Protein AF-A0A7X8AH34-F1 (afdb_monomer)

Radius of gyration: 12.03 Å; Cα contacts (8 Å, |Δi|>4): 51; chains: 1; bounding box: 31×24×31 Å

Structure (mmCIF, N/CA/C/O backbone):
data_AF-A0A7X8AH34-F1
#
_entry.id   AF-A0A7X8AH34-F1
#
loop_
_atom_site.group_PDB
_atom_site.id
_atom_site.type_symbol
_atom_site.label_atom_id
_atom_site.label_alt_id
_atom_site.label_comp_id
_atom_site.label_asym_id
_atom_site.label_entity_id
_atom_site.label_seq_id
_atom_site.pdbx_PDB_ins_code
_atom_site.Cartn_x
_atom_site.Cartn_y
_atom_site.Cartn_z
_atom_site.occupancy
_atom_site.B_iso_or_equiv
_atom_site.auth_seq_id
_atom_site.auth_comp_id
_atom_site.auth_asym_id
_atom_site.auth_atom_id
_atom_site.pdbx_PDB_model_num
ATOM 1 N N . MET A 1 1 ? 0.674 -15.662 4.001 1.00 73.88 1 MET A N 1
ATOM 2 C CA . MET A 1 1 ? 0.004 -14.363 3.856 1.00 73.88 1 MET A CA 1
ATOM 3 C C . MET A 1 1 ? 0.757 -13.608 2.782 1.00 73.88 1 MET A C 1
ATOM 5 O O . MET A 1 1 ? 1.984 -13.582 2.854 1.00 73.88 1 MET A O 1
ATOM 9 N N . SER A 1 2 ? 0.061 -13.140 1.751 1.00 92.19 2 SER A N 1
ATOM 10 C CA . SER A 1 2 ? 0.651 -12.306 0.694 1.00 92.19 2 SER A CA 1
ATOM 11 C C . SER A 1 2 ? 1.007 -10.920 1.254 1.00 92.19 2 SER A C 1
ATOM 13 O O . SER A 1 2 ? 0.463 -10.511 2.285 1.00 92.19 2 SER A O 1
ATOM 15 N N . ILE A 1 3 ? 1.920 -10.194 0.598 1.00 92.19 3 ILE A N 1
ATOM 16 C CA . ILE A 1 3 ? 2.247 -8.817 1.000 1.00 92.19 3 ILE A CA 1
ATOM 17 C C . ILE A 1 3 ? 1.008 -7.930 0.862 1.00 92.19 3 ILE A C 1
ATOM 19 O O . ILE A 1 3 ? 0.756 -7.104 1.733 1.00 92.19 3 ILE A O 1
ATOM 23 N N . LYS A 1 4 ? 0.181 -8.165 -0.160 1.00 95.31 4 LYS A N 1
ATOM 24 C CA . LYS A 1 4 ? -1.092 -7.458 -0.349 1.00 95.31 4 LYS A CA 1
ATOM 25 C C . LYS A 1 4 ? -2.024 -7.650 0.835 1.00 95.31 4 LYS A C 1
ATOM 27 O O . LYS A 1 4 ? -2.547 -6.679 1.369 1.00 95.31 4 LYS A O 1
ATOM 32 N N . GLU A 1 5 ? -2.193 -8.898 1.268 1.00 96.00 5 GLU A N 1
ATOM 33 C CA . GLU A 1 5 ? -3.040 -9.222 2.419 1.00 96.00 5 GLU A CA 1
ATOM 34 C C . GLU A 1 5 ? -2.522 -8.541 3.689 1.00 96.00 5 GLU A C 1
ATOM 36 O O . GLU A 1 5 ? -3.317 -8.056 4.495 1.00 96.00 5 GLU A O 1
ATOM 41 N N . LEU A 1 6 ? -1.198 -8.506 3.880 1.00 94.25 6 LEU A N 1
ATOM 42 C CA . LEU A 1 6 ? -0.574 -7.875 5.041 1.00 94.25 6 LEU A CA 1
ATOM 43 C C . LEU A 1 6 ? -0.783 -6.358 5.035 1.00 94.25 6 LEU A C 1
ATOM 45 O O . LEU A 1 6 ? -1.243 -5.812 6.036 1.00 94.25 6 LEU A O 1
ATOM 49 N N . ILE A 1 7 ? -0.485 -5.697 3.915 1.00 94.81 7 ILE A N 1
ATOM 50 C CA . ILE A 1 7 ? -0.673 -4.251 3.749 1.00 94.81 7 ILE A CA 1
ATOM 51 C C . ILE A 1 7 ? -2.138 -3.887 3.985 1.00 94.81 7 ILE A C 1
ATOM 53 O O . ILE A 1 7 ? -2.419 -3.017 4.811 1.00 94.81 7 ILE A O 1
ATOM 57 N N . PHE A 1 8 ? -3.068 -4.615 3.364 1.00 96.38 8 PHE A N 1
ATOM 58 C CA . PHE A 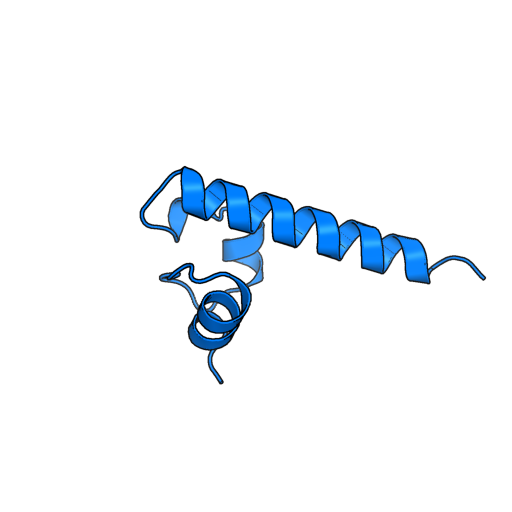1 8 ? -4.498 -4.404 3.567 1.00 96.38 8 PHE A CA 1
ATOM 59 C C . PHE A 1 8 ? -4.903 -4.591 5.033 1.00 96.38 8 PHE A C 1
ATOM 61 O O . PHE A 1 8 ? -5.630 -3.775 5.588 1.00 96.38 8 PHE A O 1
ATOM 68 N N . SER A 1 9 ? -4.389 -5.623 5.705 1.00 95.81 9 SER A N 1
ATOM 69 C CA . SER A 1 9 ? -4.719 -5.876 7.114 1.00 95.81 9 SER A CA 1
ATOM 70 C C . SER A 1 9 ? -4.201 -4.790 8.063 1.00 95.81 9 SER A C 1
ATOM 72 O O . SER A 1 9 ? -4.818 -4.551 9.099 1.00 95.81 9 SER A O 1
ATOM 74 N N . LEU A 1 10 ? -3.075 -4.148 7.738 1.00 92.56 10 LEU A N 1
ATOM 75 C CA . LEU A 1 10 ? -2.466 -3.098 8.563 1.00 92.56 10 LEU A CA 1
ATOM 76 C C . LEU A 1 10 ? -3.050 -1.709 8.295 1.00 92.56 10 LEU A C 1
ATOM 78 O O . LEU A 1 10 ? -3.114 -0.889 9.207 1.00 92.56 10 LEU A O 1
ATOM 82 N N . THR A 1 11 ? -3.439 -1.439 7.051 1.00 94.00 11 THR A N 1
ATOM 83 C CA . THR A 1 11 ? -3.726 -0.074 6.582 1.00 94.00 11 THR A CA 1
ATOM 84 C C . THR A 1 11 ? -5.125 0.103 6.008 1.00 94.00 11 THR A C 1
ATOM 86 O O . THR A 1 11 ? -5.602 1.226 5.908 1.00 94.00 11 THR A O 1
ATOM 89 N N . GLY A 1 12 ? -5.790 -0.988 5.621 1.00 96.56 12 GLY A N 1
ATOM 90 C CA . GLY A 1 12 ? -7.011 -0.960 4.817 1.00 96.56 12 GLY A CA 1
ATOM 91 C C . GLY A 1 12 ? -6.779 -0.672 3.330 1.00 96.56 12 GLY A C 1
ATOM 92 O O . GLY A 1 12 ? -7.747 -0.659 2.575 1.00 96.56 12 GLY A O 1
ATOM 93 N N . VAL A 1 13 ? -5.531 -0.466 2.893 1.00 97.31 13 VAL A N 1
ATOM 94 C CA . VAL A 1 13 ? -5.198 -0.133 1.503 1.00 97.31 13 VAL A CA 1
ATOM 95 C C . VAL A 1 13 ? -5.032 -1.399 0.667 1.00 97.31 13 VAL A C 1
ATOM 97 O O . VAL A 1 13 ? -4.247 -2.289 1.005 1.00 97.31 13 VAL A O 1
ATOM 100 N N . GLU A 1 14 ? -5.742 -1.470 -0.458 1.00 97.3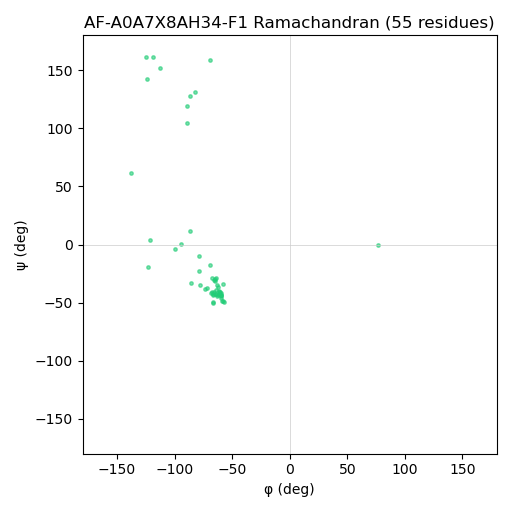8 14 GLU A N 1
ATOM 101 C CA . GLU A 1 14 ? -5.510 -2.496 -1.474 1.00 97.38 14 GLU A CA 1
ATOM 102 C C . GLU A 1 14 ? -4.348 -2.092 -2.390 1.00 97.38 14 GLU A C 1
ATOM 104 O O . GLU A 1 14 ? -4.298 -0.976 -2.908 1.00 97.38 14 GLU A O 1
ATOM 109 N N . VAL A 1 15 ? -3.409 -3.019 -2.609 1.00 97.25 15 VAL A N 1
ATOM 110 C CA . VAL A 1 15 ? -2.253 -2.807 -3.491 1.00 97.25 15 VAL A CA 1
ATOM 111 C C . VAL A 1 15 ? -2.187 -3.874 -4.574 1.00 97.25 15 VAL A C 1
ATOM 113 O O . VAL A 1 15 ? -2.468 -5.055 -4.351 1.00 97.25 15 VAL A O 1
ATOM 116 N N . ASN A 1 16 ? -1.789 -3.480 -5.780 1.00 96.62 16 ASN A N 1
ATOM 117 C CA . ASN A 1 16 ? -1.807 -4.370 -6.944 1.00 96.62 16 ASN A CA 1
ATOM 118 C C . ASN A 1 16 ? -0.453 -5.082 -7.212 1.00 96.62 16 ASN A C 1
ATOM 120 O O . ASN A 1 16 ? -0.392 -5.944 -8.092 1.00 96.62 16 ASN A O 1
ATOM 124 N N . THR A 1 17 ? 0.585 -4.855 -6.397 1.00 96.50 17 THR A N 1
ATOM 125 C CA . THR A 1 17 ? 1.905 -5.517 -6.487 1.00 96.50 17 THR A CA 1
ATOM 126 C C . THR A 1 17 ? 2.198 -6.443 -5.300 1.00 96.50 17 THR A C 1
ATOM 128 O O . THR A 1 17 ? 1.682 -6.247 -4.207 1.00 96.50 17 THR A O 1
ATOM 131 N N . GLU A 1 18 ? 3.015 -7.476 -5.518 1.00 96.12 18 GLU A N 1
ATOM 132 C CA . GLU A 1 18 ? 3.624 -8.290 -4.446 1.00 96.12 18 GLU A CA 1
ATOM 133 C C . GLU A 1 18 ? 5.080 -7.870 -4.170 1.00 96.12 18 GLU A C 1
ATOM 135 O O . GLU A 1 18 ? 5.727 -8.417 -3.281 1.00 96.12 18 GLU A O 1
ATOM 140 N N . ASN A 1 19 ? 5.632 -6.926 -4.940 1.00 96.12 19 ASN A N 1
ATOM 141 C CA . ASN A 1 19 ? 6.992 -6.443 -4.734 1.00 96.12 19 ASN A CA 1
ATOM 142 C C . ASN A 1 19 ? 6.986 -5.272 -3.747 1.00 96.12 19 ASN A C 1
ATOM 144 O O . ASN A 1 19 ? 6.636 -4.147 -4.102 1.00 96.12 19 ASN A O 1
ATOM 148 N N . LEU A 1 20 ? 7.406 -5.540 -2.509 1.00 94.25 20 LEU A N 1
ATOM 149 C CA . LEU A 1 20 ? 7.468 -4.529 -1.454 1.00 94.25 20 LEU A CA 1
ATOM 150 C C . LEU A 1 20 ? 8.448 -3.391 -1.776 1.00 94.25 20 LEU A C 1
ATOM 152 O O . LEU A 1 20 ? 8.174 -2.250 -1.422 1.00 94.25 20 LEU A O 1
ATOM 156 N N . ALA A 1 21 ? 9.568 -3.678 -2.449 1.00 94.69 21 ALA A N 1
ATOM 157 C CA . ALA A 1 21 ? 10.555 -2.653 -2.789 1.00 94.69 21 ALA A CA 1
ATOM 158 C C . ALA A 1 21 ? 9.984 -1.648 -3.800 1.00 94.69 21 ALA A C 1
ATOM 160 O O . ALA A 1 21 ? 10.124 -0.440 -3.612 1.00 94.69 21 ALA A O 1
ATOM 161 N N . ASP A 1 22 ? 9.277 -2.146 -4.818 1.00 96.44 22 ASP A N 1
ATOM 162 C CA . ASP A 1 22 ? 8.614 -1.289 -5.803 1.00 96.44 22 ASP A CA 1
ATOM 163 C C . ASP A 1 22 ? 7.470 -0.499 -5.158 1.00 96.44 22 ASP A C 1
ATOM 165 O O . ASP A 1 22 ? 7.343 0.700 -5.398 1.00 96.44 22 ASP A O 1
ATOM 169 N N . LEU A 1 23 ? 6.672 -1.147 -4.298 1.00 96.50 23 LEU A N 1
ATOM 170 C CA . LEU A 1 23 ? 5.593 -0.492 -3.557 1.00 96.50 23 LEU A CA 1
ATOM 171 C C . LEU A 1 23 ? 6.116 0.645 -2.674 1.00 96.50 23 LEU A C 1
ATOM 173 O O . LEU A 1 23 ? 5.505 1.706 -2.612 1.00 96.50 23 LEU A O 1
ATOM 177 N N . LYS A 1 24 ? 7.252 0.430 -2.007 1.00 95.38 24 LYS A N 1
ATOM 178 C CA . LYS A 1 24 ? 7.894 1.430 -1.154 1.00 95.38 24 LYS A CA 1
ATOM 179 C C . LYS A 1 24 ? 8.445 2.608 -1.962 1.00 95.38 24 LYS A C 1
ATOM 181 O O . LYS A 1 24 ? 8.308 3.749 -1.537 1.00 95.38 24 LYS A O 1
ATOM 186 N N . ALA A 1 25 ? 9.045 2.347 -3.124 1.00 95.81 25 ALA A N 1
ATOM 187 C CA . ALA A 1 25 ? 9.606 3.391 -3.982 1.00 95.81 25 ALA A CA 1
ATOM 188 C C . ALA A 1 25 ? 8.530 4.209 -4.720 1.00 95.81 25 ALA A C 1
ATOM 190 O O . ALA A 1 25 ? 8.679 5.421 -4.892 1.00 95.81 25 ALA A O 1
ATOM 191 N N . HIS A 1 26 ? 7.457 3.549 -5.166 1.00 96.88 26 HIS A N 1
ATOM 192 C CA . HIS A 1 26 ? 6.433 4.125 -6.039 1.00 96.88 26 HIS A CA 1
ATOM 193 C C . HIS A 1 26 ? 5.011 3.714 -5.613 1.00 96.88 26 HIS A C 1
ATOM 195 O O . HIS A 1 26 ? 4.287 3.100 -6.396 1.00 96.88 26 HIS A O 1
ATOM 201 N N . PRO A 1 27 ? 4.554 4.062 -4.394 1.00 96.56 27 PRO A N 1
ATOM 202 C CA . PRO A 1 27 ? 3.273 3.584 -3.867 1.00 96.56 27 PRO A CA 1
ATOM 203 C C . PRO A 1 27 ? 2.083 3.960 -4.756 1.00 96.56 27 PRO A C 1
ATOM 205 O O . PRO A 1 27 ? 1.164 3.165 -4.928 1.00 96.56 27 PRO A O 1
ATOM 208 N N . ARG A 1 28 ? 2.139 5.130 -5.406 1.00 97.56 28 ARG A N 1
ATOM 209 C CA . ARG A 1 28 ? 1.071 5.615 -6.285 1.00 97.56 28 ARG A CA 1
ATOM 210 C C 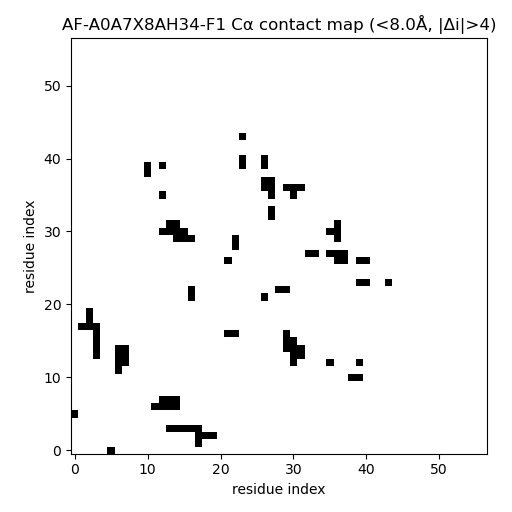. ARG A 1 28 ? 0.838 4.756 -7.528 1.00 97.56 28 ARG A C 1
ATOM 212 O O . ARG A 1 28 ? -0.296 4.705 -8.005 1.00 97.56 28 ARG A O 1
ATOM 219 N N . ASP A 1 29 ? 1.866 4.077 -8.029 1.00 98.19 29 ASP A N 1
ATOM 220 C CA . ASP A 1 29 ? 1.747 3.194 -9.196 1.00 98.19 29 ASP A CA 1
ATOM 221 C C . ASP A 1 29 ? 0.928 1.935 -8.869 1.00 98.19 29 ASP A C 1
ATOM 223 O O . ASP A 1 29 ? 0.427 1.251 -9.769 1.00 98.19 29 ASP A O 1
ATOM 227 N N . TYR A 1 30 ? 0.766 1.646 -7.573 1.00 97.81 30 TYR A N 1
ATOM 228 C CA . TYR A 1 30 ? 0.195 0.403 -7.086 1.00 97.81 30 TYR A CA 1
ATOM 229 C C . TYR A 1 30 ? -1.055 0.565 -6.206 1.00 97.81 30 TYR A C 1
ATOM 231 O O . TYR A 1 30 ? -1.577 -0.447 -5.735 1.00 97.81 30 TYR A O 1
ATOM 239 N N .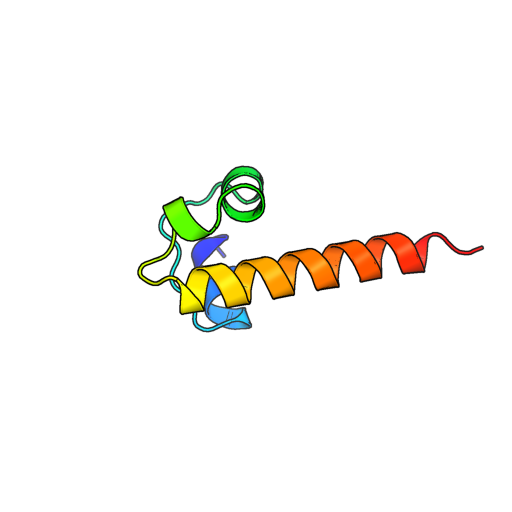 THR A 1 31 ? -1.562 1.792 -6.029 1.00 97.81 31 THR A N 1
ATOM 240 C CA . THR A 1 31 ? -2.804 2.117 -5.300 1.00 97.81 31 THR A CA 1
ATOM 241 C C . THR A 1 31 ? -3.853 2.784 -6.194 1.00 97.81 31 THR A C 1
ATOM 243 O O . THR A 1 31 ? -3.554 3.330 -7.261 1.00 97.81 31 THR A O 1
ATOM 246 N N . GLU A 1 32 ? -5.114 2.77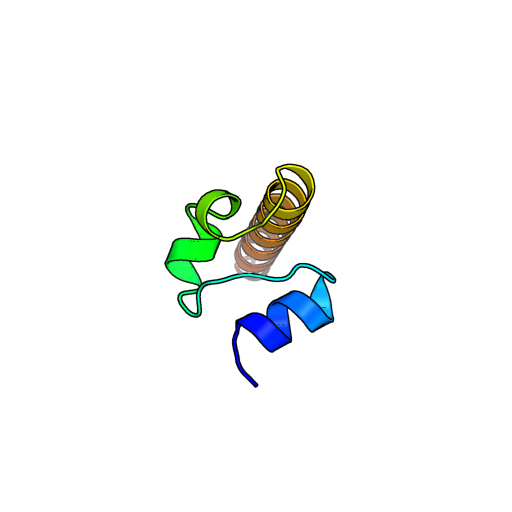0 -5.755 1.00 95.75 32 GLU A N 1
ATOM 247 C CA . GLU A 1 32 ? -6.217 3.375 -6.510 1.00 95.75 32 GLU A CA 1
ATOM 248 C C . GLU A 1 32 ? -6.252 4.906 -6.378 1.00 95.75 32 GLU A C 1
ATOM 250 O O . GLU A 1 32 ? -6.539 5.607 -7.356 1.00 95.75 32 GLU A O 1
ATOM 255 N N . SER A 1 33 ? -5.891 5.437 -5.207 1.00 97.62 33 SER A N 1
ATOM 256 C CA . SER A 1 33 ? -5.965 6.867 -4.905 1.00 97.62 33 SER A CA 1
ATOM 257 C C . SER A 1 33 ? -4.637 7.478 -4.440 1.00 97.62 33 SER A C 1
ATOM 259 O O . SER A 1 33 ? -3.707 6.786 -4.013 1.00 97.62 33 SER A O 1
ATOM 261 N N . ASP A 1 34 ? -4.562 8.809 -4.532 1.00 97.62 34 ASP A N 1
ATOM 262 C CA . ASP A 1 34 ? -3.452 9.602 -3.987 1.00 97.62 34 ASP A CA 1
ATOM 263 C C . ASP A 1 34 ? -3.442 9.569 -2.448 1.00 97.62 34 ASP A C 1
ATOM 26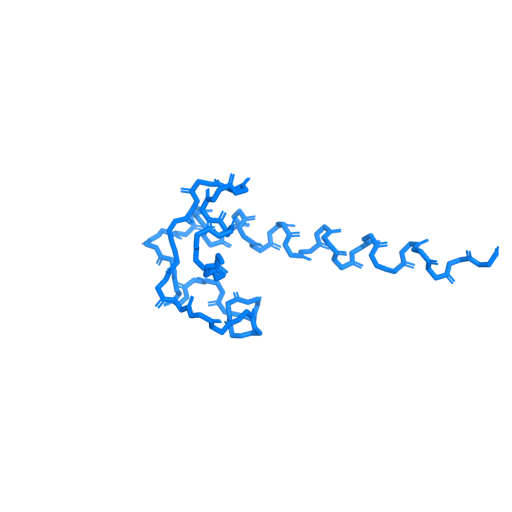5 O O . ASP A 1 34 ? -2.380 9.664 -1.835 1.00 97.62 34 ASP A O 1
ATOM 269 N N . GLU A 1 35 ? -4.614 9.413 -1.826 1.00 97.44 35 GLU A N 1
ATOM 270 C CA . GLU A 1 35 ? -4.778 9.290 -0.374 1.00 97.44 35 GLU A CA 1
ATOM 271 C C . GLU A 1 35 ? -4.150 7.987 0.131 1.00 97.44 35 GLU A C 1
ATOM 273 O O . GLU A 1 35 ? -3.287 8.021 1.009 1.00 97.44 35 GLU A O 1
ATOM 278 N N . ASP A 1 36 ? -4.475 6.863 -0.510 1.00 98.00 36 ASP A N 1
ATOM 279 C CA . ASP A 1 36 ? -3.889 5.554 -0.205 1.00 98.00 36 ASP A CA 1
ATOM 280 C C . ASP A 1 36 ? -2.370 5.553 -0.395 1.00 98.00 36 ASP A C 1
ATOM 282 O O . ASP A 1 36 ? -1.622 5.052 0.445 1.00 98.00 36 ASP A O 1
ATOM 286 N N . ALA A 1 37 ? -1.899 6.151 -1.496 1.00 97.94 37 ALA A N 1
ATOM 287 C CA . ALA A 1 37 ? -0.471 6.264 -1.773 1.00 97.94 37 ALA A CA 1
ATOM 288 C C . ALA A 1 37 ? 0.250 7.060 -0.677 1.00 97.94 37 ALA A C 1
ATOM 290 O O . ALA A 1 37 ? 1.352 6.695 -0.266 1.00 97.94 37 ALA A O 1
ATOM 291 N N . SER A 1 38 ? -0.380 8.141 -0.208 1.00 97.62 38 SER A N 1
ATOM 292 C CA . SER A 1 38 ? 0.166 9.016 0.830 1.00 97.62 38 SER A CA 1
ATOM 293 C C . SER A 1 38 ? 0.217 8.313 2.186 1.00 97.62 38 SER A C 1
ATOM 295 O O . SER A 1 38 ? 1.233 8.405 2.872 1.00 97.62 38 SER A O 1
ATOM 297 N N . LEU A 1 39 ? -0.823 7.551 2.538 1.00 97.06 39 LEU A N 1
ATOM 298 C CA . LEU A 1 39 ? -0.861 6.754 3.767 1.00 97.06 39 LEU A CA 1
ATOM 299 C C . LEU A 1 39 ? 0.245 5.691 3.781 1.00 97.06 39 LEU A C 1
ATOM 301 O O . LEU A 1 39 ? 0.938 5.527 4.786 1.00 97.06 39 LEU A O 1
ATOM 305 N N . LEU A 1 40 ? 0.456 4.995 2.659 1.00 97.12 40 LEU A N 1
ATOM 306 C CA . LEU A 1 40 ? 1.546 4.024 2.543 1.00 97.12 40 LEU A CA 1
ATOM 307 C C . LEU A 1 40 ? 2.926 4.687 2.604 1.00 97.12 40 LEU A C 1
ATOM 309 O O . LEU A 1 40 ? 3.822 4.155 3.257 1.00 97.12 40 LEU A O 1
ATOM 313 N N . ALA A 1 41 ? 3.105 5.845 1.963 1.00 96.06 41 ALA A N 1
ATOM 314 C CA . ALA A 1 41 ? 4.360 6.592 2.027 1.00 96.06 41 ALA A CA 1
ATOM 315 C C . ALA A 1 41 ? 4.696 7.022 3.466 1.00 96.06 41 ALA A C 1
ATOM 317 O O . ALA A 1 41 ? 5.839 6.871 3.899 1.00 96.06 41 ALA A O 1
ATOM 318 N N . GL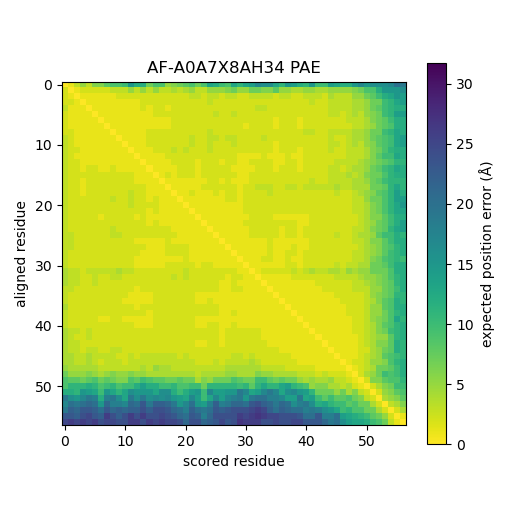U A 1 42 ? 3.703 7.498 4.222 1.00 95.12 42 GLU A N 1
ATOM 319 C CA . GLU A 1 42 ? 3.865 7.841 5.637 1.00 95.12 42 GLU A CA 1
ATOM 320 C C . GLU A 1 42 ? 4.213 6.608 6.480 1.00 95.12 42 GLU A C 1
ATOM 322 O O . GLU A 1 42 ? 5.156 6.655 7.271 1.00 95.12 42 GLU A O 1
ATOM 327 N N . LEU A 1 43 ? 3.527 5.478 6.268 1.00 93.44 43 LEU A N 1
ATOM 328 C CA . LEU A 1 43 ? 3.844 4.224 6.953 1.00 93.44 43 LEU A CA 1
ATOM 329 C C . LEU A 1 43 ? 5.296 3.794 6.706 1.00 93.44 43 LEU A C 1
ATOM 331 O O . LEU A 1 43 ? 6.008 3.472 7.657 1.00 93.44 43 LEU A O 1
ATOM 335 N N . PHE A 1 44 ? 5.747 3.781 5.451 1.00 94.12 44 PHE A N 1
ATOM 336 C CA . PHE A 1 44 ? 7.115 3.373 5.132 1.00 94.12 44 PHE A CA 1
ATOM 337 C C . PHE A 1 44 ? 8.156 4.315 5.728 1.00 94.12 44 PHE A C 1
ATOM 339 O O . PHE A 1 44 ? 9.160 3.834 6.247 1.00 94.12 44 PHE A O 1
ATOM 346 N N . PHE A 1 45 ? 7.895 5.623 5.712 1.00 93.00 45 PHE A N 1
ATOM 347 C CA . PHE A 1 45 ? 8.755 6.602 6.366 1.00 93.00 45 PHE A CA 1
ATOM 348 C C . PHE A 1 45 ? 8.864 6.338 7.875 1.00 93.00 45 PHE A C 1
ATOM 350 O O . PHE A 1 45 ? 9.964 6.302 8.420 1.00 93.00 45 PHE A O 1
ATOM 357 N N . LEU A 1 46 ? 7.741 6.088 8.557 1.00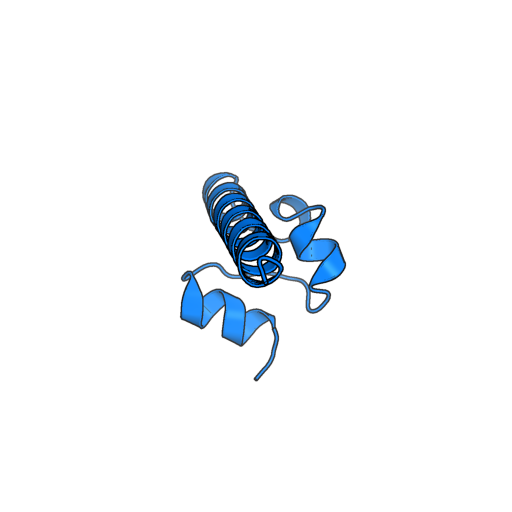 91.81 46 LEU A N 1
ATOM 358 C CA . LEU A 1 46 ? 7.742 5.775 9.989 1.00 91.81 46 LEU A CA 1
ATOM 359 C C . LEU A 1 46 ? 8.529 4.495 10.303 1.00 91.81 46 LEU A C 1
ATOM 361 O O . LEU A 1 46 ? 9.276 4.471 11.279 1.00 91.81 46 LEU A O 1
ATOM 365 N N . LEU A 1 47 ? 8.397 3.457 9.473 1.00 89.75 47 LEU A N 1
ATOM 366 C CA . LEU A 1 47 ? 9.141 2.205 9.641 1.00 89.75 47 LEU A CA 1
ATOM 367 C C . LEU A 1 47 ? 10.654 2.410 9.481 1.00 89.75 47 LEU A C 1
ATOM 369 O O . LEU A 1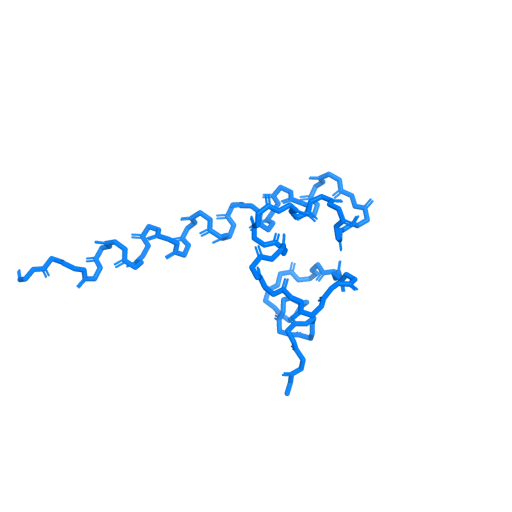 47 ? 11.422 1.913 10.303 1.00 89.75 47 LEU A O 1
ATOM 373 N N . GLU A 1 48 ? 11.087 3.196 8.492 1.00 89.25 48 GLU A N 1
ATOM 374 C CA . GLU A 1 48 ? 12.506 3.550 8.331 1.00 89.25 48 GLU A CA 1
ATOM 375 C C . GLU A 1 48 ? 13.053 4.275 9.566 1.00 89.25 48 GLU A C 1
ATOM 377 O O . GLU A 1 48 ? 14.128 3.943 10.057 1.00 89.25 48 GLU A O 1
ATOM 382 N N . GLN A 1 49 ? 12.289 5.216 10.126 1.00 87.06 49 GLN A N 1
ATOM 383 C CA . GLN A 1 49 ? 12.698 5.943 11.332 1.00 87.06 49 GLN A CA 1
ATOM 384 C C . GLN A 1 49 ? 12.805 5.035 12.569 1.00 87.06 49 GLN A C 1
ATOM 386 O O . GLN A 1 49 ? 13.632 5.282 13.452 1.00 87.06 49 GLN A O 1
ATOM 391 N N . THR A 1 50 ? 11.983 3.981 12.655 1.00 82.12 50 THR A N 1
ATOM 392 C CA . THR A 1 50 ? 12.105 2.989 13.733 1.00 82.12 50 THR A CA 1
ATOM 393 C C . THR A 1 50 ? 13.329 2.095 13.571 1.00 82.12 50 THR A C 1
ATOM 395 O O . THR A 1 50 ? 13.989 1.822 14.569 1.00 82.12 50 THR A O 1
ATOM 398 N N . GLU A 1 51 ? 13.681 1.710 12.341 1.00 74.38 51 GLU A N 1
ATOM 399 C CA . GLU A 1 51 ? 14.902 0.940 12.065 1.00 74.38 51 GLU A CA 1
ATOM 400 C C . GLU A 1 51 ? 16.160 1.758 12.398 1.00 74.38 51 GLU A C 1
ATOM 402 O O . GLU A 1 51 ? 17.061 1.257 13.067 1.00 74.38 51 GLU A O 1
ATOM 407 N N . GLU A 1 52 ? 16.188 3.047 12.041 1.00 64.88 52 GLU A N 1
ATOM 408 C CA . GLU A 1 52 ? 17.293 3.953 12.395 1.00 64.88 52 GLU A CA 1
ATOM 409 C C . GLU A 1 52 ? 17.418 4.178 13.914 1.00 64.88 52 GLU A C 1
ATOM 411 O O . GLU A 1 52 ? 18.514 4.404 14.429 1.00 64.88 52 GLU A O 1
ATOM 416 N N . SER A 1 53 ? 16.307 4.107 14.655 1.00 59.69 53 SER A N 1
ATOM 417 C CA . SER A 1 53 ? 16.295 4.317 16.110 1.00 59.69 53 SER A CA 1
ATOM 418 C C . SER A 1 53 ? 16.776 3.100 16.911 1.00 59.69 53 SER A C 1
ATOM 420 O O . SER A 1 53 ? 17.231 3.269 18.044 1.00 59.69 53 SER A O 1
ATOM 422 N N . GLU A 1 54 ? 16.703 1.888 16.351 1.00 56.25 54 GLU A N 1
ATOM 423 C CA . GLU A 1 54 ? 17.225 0.664 16.984 1.00 56.25 54 GLU A CA 1
ATOM 424 C C . GLU A 1 54 ? 18.757 0.517 16.852 1.00 56.25 54 GLU A C 1
ATOM 426 O O . GLU A 1 54 ? 19.351 -0.309 17.545 1.00 56.25 54 GLU A O 1
ATOM 431 N N . GLU A 1 55 ? 19.423 1.350 16.042 1.00 56.09 55 GLU A N 1
ATOM 432 C CA . GLU A 1 55 ? 20.890 1.366 15.884 1.00 56.09 55 GLU A CA 1
ATOM 433 C C . GLU A 1 55 ? 21.640 2.242 16.915 1.00 56.09 55 GLU A C 1
ATOM 435 O O . GLU A 1 55 ? 22.842 2.491 16.771 1.00 56.09 55 GLU A O 1
ATOM 440 N N . LEU A 1 56 ? 20.980 2.706 17.983 1.00 51.25 56 LEU A N 1
ATOM 441 C CA . LEU A 1 56 ? 21.655 3.401 19.086 1.00 51.25 56 LEU A CA 1
ATOM 442 C C . LEU A 1 56 ? 22.124 2.397 20.169 1.00 51.25 56 LEU A C 1
ATOM 444 O O . LEU A 1 56 ? 21.282 1.708 20.745 1.00 51.25 56 LEU A O 1
ATOM 448 N N . PRO A 1 57 ? 23.444 2.302 20.451 1.00 50.38 57 PRO A N 1
ATOM 449 C CA . PRO A 1 57 ? 24.028 1.351 21.408 1.00 50.38 57 PRO A CA 1
ATOM 450 C C . PRO A 1 57 ? 23.728 1.653 22.883 1.00 50.38 57 PRO A C 1
ATOM 452 O O . PRO A 1 57 ? 23.535 2.839 23.239 1.00 50.38 57 PRO A O 1
#

Sequence (57 aa):
MSIKELIFSLTGVEVNTENLADLKAHPRDYTESDEDASLLAELFFLLEQTEESEELP

Secondary structure (DSSP, 8-state):
--HHHHHHHHHS---S-S-HHHHHH-GGGGSSSHHHHHHHHHHHHHHHHHHHHTT--

Mean predicted aligned error: 4.54 Å

Solvent-accessible surface area (backbone atoms only — not comparable to full-atom values): 3367 Å² total; per-residue (Å²): 132,54,60,35,58,50,47,25,74,75,68,71,43,68,50,80,54,78,52,63,69,57,43,70,76,42,32,57,84,34,31,93,41,72,66,52,17,49,52,51,49,51,52,52,51,54,51,53,56,52,58,63,60,69,72,66,132

pLDDT: mean 90.35, std 12.69, range [50.38, 98.19]

Foldseek 3Di:
DQPQVVCCVVPVWGFDDSDPVCCQVCVPVTGDDPVSSVSSPVVSVVVVVVVVVVPDD